Protein AF-A0A645IJJ0-F1 (afdb_monomer)

Mean predicted aligned error: 2.83 Å

pLDDT: mean 95.02, std 2.75, range [82.38, 98.19]

Sequence (6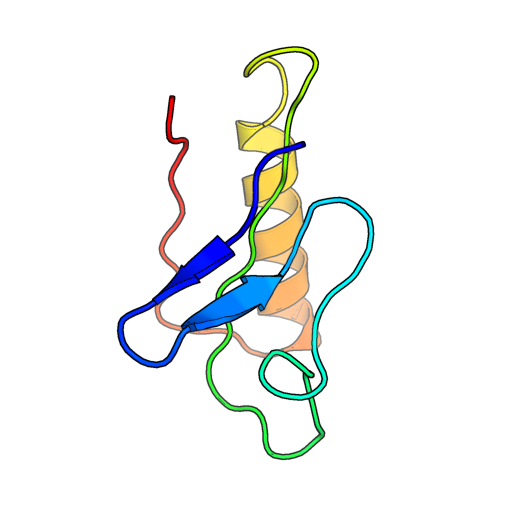9 aa):
MPVLKDAEGYFGSPTSDSKRGMITEDTRRIMMNIFAFGGKEGLEGFLAFAKDLLLQYAQAADLETGIIQ

Foldseek 3Di:
DDFDADPVGTADDPVDGDPVQDDDPPDDDHDDDDDDPPDDPCVVVVLVVVVVCCCVPVVDDDDDDDDDD

Solvent-accessible surface area (backbone atoms only — not comparable to full-atom values): 4880 Å² total; per-residue (Å²): 132,74,71,43,66,62,97,93,42,76,35,35,41,95,88,51,68,38,83,88,64,58,88,55,94,84,61,86,78,87,86,88,83,84,87,61,91,88,50,72,80,66,48,69,58,53,52,50,51,53,50,54,50,35,44,73,76,64,69,56,71,92,86,82,87,86,89,86,133

Structure (mmCIF, N/CA/C/O backbone):
data_AF-A0A645IJJ0-F1
#
_entry.id   AF-A0A645IJJ0-F1
#
loop_
_atom_site.group_PDB
_atom_site.id
_atom_site.type_symbol
_atom_site.label_atom_id
_atom_site.label_alt_id
_atom_site.label_comp_id
_atom_site.label_asym_id
_atom_site.label_entity_id
_atom_site.label_seq_id
_atom_site.pdbx_PDB_ins_code
_atom_site.Cartn_x
_atom_site.Cartn_y
_atom_site.Cartn_z
_atom_site.occupancy
_atom_site.B_iso_or_equiv
_atom_site.auth_seq_id
_atom_site.auth_comp_id
_atom_site.auth_asym_id
_atom_site.auth_atom_id
_atom_site.pdbx_PDB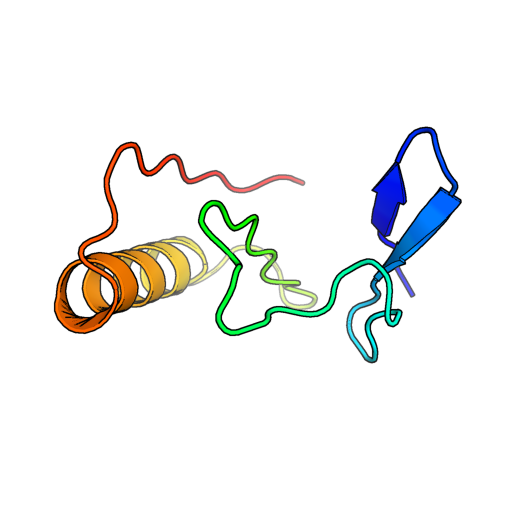_model_num
ATOM 1 N N . MET A 1 1 ? 7.245 3.079 -16.708 1.00 82.38 1 MET A N 1
ATOM 2 C CA . MET A 1 1 ? 6.584 3.245 -15.397 1.00 82.38 1 MET A CA 1
ATOM 3 C C . MET A 1 1 ? 5.805 1.971 -15.113 1.00 82.38 1 MET A C 1
ATOM 5 O O . MET A 1 1 ? 5.127 1.533 -16.039 1.00 82.38 1 MET A O 1
ATOM 9 N N . PRO A 1 2 ? 5.942 1.331 -13.938 1.00 90.50 2 PRO A N 1
ATOM 10 C CA . PRO A 1 2 ? 5.164 0.137 -13.619 1.00 90.50 2 PRO A CA 1
ATOM 11 C C . PRO A 1 2 ? 3.672 0.474 -13.536 1.00 90.50 2 PRO A C 1
ATOM 13 O O . PRO A 1 2 ? 3.296 1.611 -13.248 1.00 90.50 2 PRO A O 1
ATOM 16 N N . VAL A 1 3 ? 2.834 -0.521 -13.807 1.00 94.62 3 VAL A N 1
ATOM 17 C CA . VAL A 1 3 ? 1.374 -0.427 -13.716 1.00 94.62 3 VAL A CA 1
ATOM 18 C C . VAL A 1 3 ? 0.848 -1.611 -12.922 1.00 94.62 3 VAL A C 1
ATOM 20 O O . VAL A 1 3 ? 1.398 -2.709 -13.003 1.00 94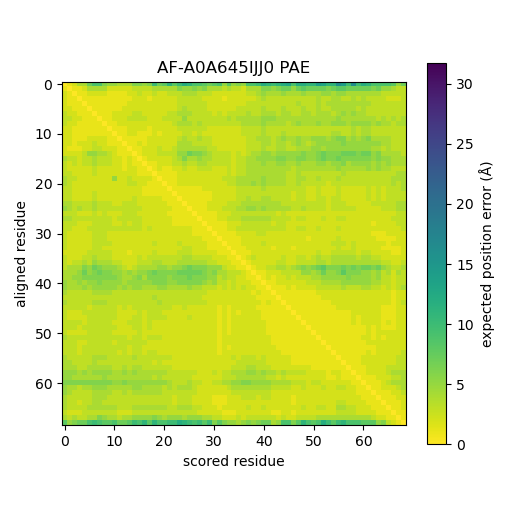.62 3 VAL A O 1
ATOM 23 N N . LEU A 1 4 ? -0.225 -1.384 -12.174 1.00 94.75 4 LEU A N 1
ATOM 24 C CA . LEU A 1 4 ? -0.962 -2.422 -11.472 1.00 94.75 4 LEU A CA 1
ATOM 25 C C . LEU A 1 4 ? -2.126 -2.882 -12.349 1.00 94.75 4 LEU A C 1
ATOM 27 O O . LEU A 1 4 ? -2.895 -2.065 -12.873 1.00 94.75 4 LEU A O 1
ATOM 31 N N . LYS A 1 5 ? -2.227 -4.197 -12.529 1.00 95.56 5 LYS A N 1
ATOM 32 C CA . LYS A 1 5 ? -3.251 -4.853 -13.334 1.00 95.56 5 LYS A CA 1
ATOM 33 C C . LYS A 1 5 ? -3.702 -6.130 -12.639 1.00 95.56 5 LYS A C 1
ATOM 35 O O . LYS A 1 5 ? -2.875 -6.877 -12.126 1.00 95.56 5 LYS A O 1
ATOM 40 N N . ASP A 1 6 ? -4.998 -6.387 -12.693 1.00 95.75 6 ASP A N 1
ATOM 41 C CA . ASP A 1 6 ? -5.610 -7.661 -12.330 1.00 95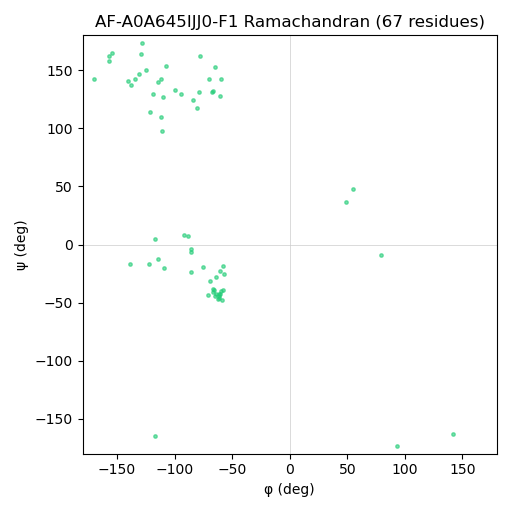.75 6 ASP A CA 1
ATOM 42 C C . ASP A 1 6 ? -6.297 -8.296 -13.558 1.00 95.75 6 ASP A C 1
ATOM 44 O O . ASP A 1 6 ? -6.043 -7.915 -14.708 1.00 95.75 6 ASP A O 1
ATOM 48 N N . ALA A 1 7 ? -7.154 -9.293 -13.327 1.00 97.50 7 ALA A N 1
ATOM 49 C CA . ALA A 1 7 ? -7.900 -9.965 -14.388 1.00 97.50 7 ALA A CA 1
ATOM 50 C C . ALA A 1 7 ? -8.890 -9.041 -15.127 1.00 97.50 7 ALA A C 1
ATOM 52 O O . ALA A 1 7 ? -9.159 -9.271 -16.305 1.00 97.50 7 ALA A O 1
ATOM 53 N N . GLU A 1 8 ? -9.404 -7.993 -14.476 1.00 95.94 8 GLU A N 1
ATOM 54 C CA . GLU A 1 8 ? -10.352 -7.043 -15.074 1.00 95.94 8 GLU A CA 1
ATOM 55 C C . GLU A 1 8 ? -9.647 -5.922 -15.848 1.00 95.94 8 GLU A C 1
ATOM 57 O O . GLU A 1 8 ? -10.225 -5.332 -16.761 1.00 95.94 8 GLU A O 1
ATOM 62 N N . GLY A 1 9 ? -8.387 -5.629 -15.517 1.00 96.38 9 GLY A N 1
ATOM 63 C CA . GLY A 1 9 ? -7.561 -4.692 -16.270 1.00 96.38 9 GLY A CA 1
ATOM 64 C C . GLY A 1 9 ? -6.660 -3.829 -15.399 1.00 96.38 9 GLY A C 1
ATOM 65 O O . GLY A 1 9 ? -6.376 -4.131 -14.243 1.00 96.38 9 GLY A O 1
ATOM 66 N N . TYR A 1 10 ? -6.164 -2.738 -15.979 1.00 95.62 10 TYR A N 1
ATOM 67 C CA . TYR A 1 10 ? -5.312 -1.784 -15.270 1.00 95.62 10 TYR A CA 1
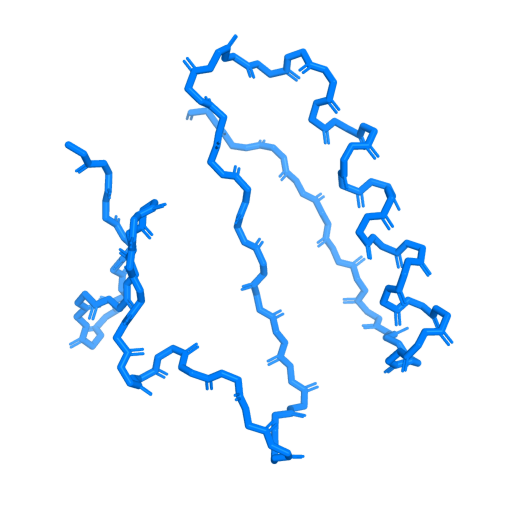ATOM 68 C C . TYR A 1 10 ? -6.119 -1.011 -14.225 1.00 95.62 10 TYR A C 1
ATOM 70 O O . TYR A 1 10 ? -7.275 -0.659 -14.473 1.00 95.62 10 TYR A O 1
ATOM 78 N N . PHE A 1 11 ? -5.523 -0.734 -13.066 1.00 95.88 11 PHE A N 1
ATOM 79 C CA . PHE A 1 11 ? -6.193 0.052 -12.024 1.00 95.88 11 PHE A CA 1
ATOM 80 C C . PHE A 1 11 ? -5.324 1.080 -11.316 1.00 95.88 11 PHE A C 1
ATOM 82 O O . PHE A 1 11 ? -5.895 1.973 -10.691 1.00 95.88 11 PHE A O 1
ATOM 89 N N . GLY A 1 12 ? -3.999 0.993 -11.421 1.00 95.31 12 GLY A N 1
ATOM 90 C CA . GLY A 1 12 ? -3.114 1.874 -10.672 1.00 95.31 12 GLY A CA 1
ATOM 91 C C . GLY A 1 12 ? -1.732 2.021 -11.280 1.00 95.31 12 GLY A C 1
ATOM 92 O O . GLY A 1 12 ? -1.294 1.224 -12.116 1.00 95.31 12 GLY A O 1
ATOM 93 N N . SER A 1 13 ? -1.048 3.071 -10.856 1.00 95.00 13 SER A N 1
ATOM 94 C CA . SER A 1 13 ? 0.327 3.383 -11.222 1.00 95.00 13 SER A CA 1
ATOM 95 C C . SER A 1 13 ? 0.965 4.226 -10.113 1.00 95.00 13 SER A C 1
ATOM 97 O O . SER A 1 13 ? 0.252 4.820 -9.309 1.00 95.00 13 SER A O 1
ATOM 99 N N . PRO A 1 14 ? 2.296 4.370 -10.097 1.00 93.88 14 PRO A N 1
ATOM 100 C CA . PRO A 1 14 ? 2.986 5.220 -9.129 1.00 93.88 14 PRO A CA 1
ATOM 101 C C . PRO A 1 14 ? 2.553 6.693 -9.123 1.00 93.88 14 PRO A C 1
ATOM 103 O O . PRO A 1 14 ? 2.854 7.404 -8.172 1.00 93.88 14 PRO A O 1
ATOM 106 N N . THR A 1 15 ? 1.907 7.177 -10.187 1.00 93.06 15 THR A N 1
ATOM 107 C CA . THR A 1 15 ? 1.538 8.594 -1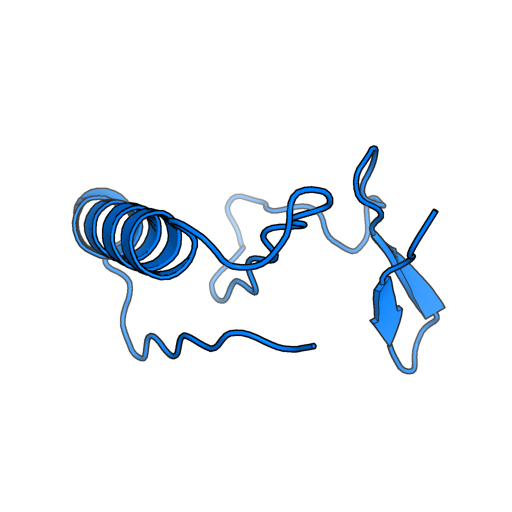0.338 1.00 93.06 15 THR A CA 1
ATOM 108 C C . THR A 1 15 ? 0.034 8.843 -10.340 1.00 93.06 15 THR A C 1
ATOM 110 O O . THR A 1 15 ? -0.382 9.997 -10.304 1.00 93.06 15 THR A O 1
ATOM 113 N N . SER A 1 16 ? -0.789 7.801 -10.458 1.00 92.12 16 SER A N 1
ATOM 114 C CA . SER A 1 16 ? -2.246 7.930 -10.535 1.00 92.12 16 SER A CA 1
ATOM 115 C C . SER A 1 16 ? -2.927 6.571 -10.427 1.00 92.12 16 SER A C 1
ATOM 117 O O . SER A 1 16 ? -2.468 5.599 -11.034 1.00 92.12 16 SER A O 1
ATOM 119 N N . ASP A 1 17 ? -4.069 6.557 -9.743 1.00 94.12 17 ASP A N 1
ATOM 120 C CA . ASP A 1 17 ? -4.994 5.433 -9.690 1.00 94.12 17 ASP A CA 1
ATOM 121 C C . ASP A 1 17 ? -6.274 5.704 -10.486 1.00 94.12 17 ASP A C 1
ATOM 123 O O . ASP A 1 17 ? -6.702 6.843 -10.692 1.00 94.12 17 ASP A O 1
ATOM 127 N N . SER A 1 18 ? -6.902 4.624 -10.944 1.00 95.31 18 SER A N 1
ATOM 128 C CA . SER A 1 18 ? -8.210 4.669 -11.594 1.00 95.31 18 SER A CA 1
ATOM 129 C C . SER A 1 18 ? -9.343 4.822 -10.573 1.00 95.31 18 SER A C 1
ATOM 131 O O . SER A 1 18 ? -9.205 4.457 -9.407 1.00 95.31 18 SER A O 1
ATOM 133 N N . LYS A 1 19 ? -10.533 5.233 -11.037 1.00 96.06 19 LYS A N 1
ATOM 134 C CA . LYS A 1 19 ? -11.752 5.232 -10.203 1.00 96.06 19 LYS A CA 1
ATOM 135 C C . LYS A 1 19 ? -12.094 3.851 -9.631 1.00 96.06 19 LYS A C 1
ATOM 137 O O . LYS A 1 19 ? -12.742 3.782 -8.597 1.00 96.06 19 LYS A O 1
ATOM 142 N N . ARG A 1 20 ? -11.664 2.769 -10.289 1.00 94.50 20 ARG A N 1
ATOM 143 C CA . ARG A 1 20 ? -11.900 1.391 -9.835 1.00 94.50 20 ARG A CA 1
ATOM 144 C C . ARG A 1 20 ? -11.116 1.053 -8.564 1.00 94.50 20 ARG A C 1
ATOM 146 O O . ARG A 1 20 ? -11.602 0.273 -7.761 1.00 94.50 20 ARG A O 1
ATOM 153 N N . GLY A 1 21 ? -9.940 1.654 -8.372 1.00 94.19 21 GLY A N 1
ATOM 154 C CA . GLY A 1 21 ? -9.114 1.488 -7.169 1.00 94.19 21 GLY A CA 1
ATOM 155 C C . GLY A 1 21 ? -9.380 2.527 -6.074 1.00 94.19 21 GLY A C 1
ATOM 156 O O . GLY A 1 21 ? -8.614 2.609 -5.120 1.00 94.19 21 GLY A O 1
ATOM 157 N N . MET A 1 22 ? -10.416 3.359 -6.220 1.00 96.00 22 MET A N 1
ATOM 158 C CA . MET A 1 22 ? -10.711 4.448 -5.290 1.00 96.00 22 MET A CA 1
ATOM 159 C C . MET A 1 22 ? -11.153 3.912 -3.925 1.00 96.00 22 MET A C 1
ATOM 161 O O . MET A 1 22 ? -12.066 3.094 -3.840 1.00 96.00 22 MET A O 1
ATOM 165 N N . ILE A 1 23 ? -10.557 4.442 -2.855 1.00 96.00 23 ILE A N 1
ATOM 166 C CA . ILE A 1 23 ? -11.040 4.237 -1.487 1.00 96.00 23 ILE A CA 1
ATOM 167 C C . ILE A 1 23 ? -12.238 5.158 -1.246 1.00 96.00 23 ILE A C 1
ATOM 169 O O . ILE A 1 23 ? -12.185 6.357 -1.523 1.00 96.00 23 ILE A O 1
ATOM 173 N N . THR A 1 24 ? -13.310 4.591 -0.709 1.00 96.94 24 THR A N 1
ATOM 174 C CA . THR A 1 24 ? -14.562 5.278 -0.360 1.00 96.94 24 THR A CA 1
ATOM 175 C C . THR A 1 24 ? -14.957 4.967 1.083 1.00 96.94 24 THR A C 1
ATOM 177 O O . THR A 1 24 ? -14.375 4.088 1.720 1.00 96.94 24 THR A O 1
ATOM 180 N N . GLU A 1 25 ? -15.996 5.629 1.593 1.00 96.62 25 GLU A N 1
ATOM 181 C CA . GLU A 1 25 ? -16.563 5.345 2.924 1.00 96.62 25 GLU A CA 1
ATOM 182 C C . GLU A 1 25 ? -17.093 3.902 3.064 1.00 96.62 25 GLU A C 1
ATOM 184 O O . GLU A 1 25 ? -17.142 3.345 4.163 1.00 96.62 25 GLU A O 1
ATOM 189 N N . ASP A 1 26 ? -17.417 3.244 1.949 1.00 97.06 26 ASP A N 1
ATOM 190 C CA . ASP A 1 26 ? -17.868 1.848 1.912 1.00 97.06 26 ASP A CA 1
ATOM 191 C C . ASP A 1 26 ? -16.718 0.833 1.863 1.00 97.06 26 ASP A C 1
ATOM 193 O O . ASP A 1 26 ? -16.942 -0.377 1.933 1.00 97.06 26 ASP A O 1
ATOM 197 N N . THR A 1 27 ? -15.468 1.291 1.779 1.00 96.69 27 THR A N 1
ATOM 198 C CA . THR A 1 27 ? -14.310 0.393 1.729 1.00 96.69 27 THR A CA 1
ATOM 199 C C . THR A 1 27 ? -14.151 -0.352 3.056 1.00 96.69 27 THR A C 1
ATOM 201 O O . THR A 1 27 ? -14.219 0.232 4.137 1.00 96.69 27 THR A O 1
ATOM 204 N N . ARG A 1 28 ? -13.969 -1.676 2.983 1.00 95.88 28 ARG A N 1
ATOM 205 C CA . ARG A 1 28 ? -13.775 -2.556 4.157 1.00 95.88 28 ARG A CA 1
ATOM 206 C C . ARG A 1 28 ? -12.472 -3.346 4.123 1.00 95.88 28 ARG A C 1
ATOM 208 O O . ARG A 1 28 ? -12.061 -3.888 5.140 1.00 95.88 28 ARG A O 1
ATOM 215 N N . ARG A 1 29 ? -11.842 -3.440 2.953 1.00 96.12 29 ARG A N 1
ATOM 216 C CA . ARG A 1 29 ? -10.563 -4.117 2.735 1.00 96.12 29 ARG A CA 1
ATOM 217 C C . ARG A 1 29 ? -9.729 -3.247 1.817 1.00 96.12 29 ARG A C 1
ATOM 219 O O . ARG A 1 29 ? -10.256 -2.721 0.841 1.00 96.12 29 ARG A O 1
ATOM 226 N N . ILE A 1 30 ? -8.449 -3.114 2.130 1.00 95.31 30 ILE A N 1
ATOM 227 C CA . ILE A 1 30 ? -7.508 -2.336 1.329 1.00 95.31 30 ILE A CA 1
ATOM 228 C C . ILE A 1 30 ? -6.316 -3.204 0.945 1.00 95.31 30 ILE A C 1
ATOM 230 O O . ILE A 1 30 ? -5.923 -4.101 1.687 1.00 95.31 30 ILE A O 1
ATOM 234 N N . MET A 1 31 ? -5.727 -2.901 -0.207 1.00 94.69 31 MET A N 1
ATOM 235 C CA . MET A 1 31 ? -4.405 -3.373 -0.601 1.00 94.69 31 MET A CA 1
ATOM 236 C C . MET A 1 31 ? -3.551 -2.136 -0.861 1.00 94.69 31 MET A C 1
ATOM 238 O O . MET A 1 31 ? -3.841 -1.360 -1.769 1.00 94.69 31 MET A O 1
ATOM 242 N N . MET A 1 32 ? -2.524 -1.934 -0.039 1.00 95.00 32 MET A N 1
ATOM 243 C CA . MET A 1 32 ? -1.621 -0.792 -0.147 1.00 95.00 32 MET A CA 1
ATOM 244 C C . MET A 1 32 ? -0.335 -1.215 -0.853 1.00 95.00 32 MET A C 1
ATOM 246 O O . MET A 1 32 ? 0.267 -2.222 -0.492 1.00 95.00 32 MET A O 1
ATOM 250 N N . ASN A 1 33 ? 0.102 -0.421 -1.830 1.00 94.31 33 ASN A N 1
ATOM 251 C CA . ASN A 1 33 ? 1.359 -0.632 -2.542 1.00 94.31 33 ASN A CA 1
ATOM 252 C C . ASN A 1 33 ? 2.275 0.577 -2.327 1.00 94.31 33 ASN A C 1
ATOM 254 O O . ASN A 1 33 ? 1.858 1.712 -2.548 1.00 94.31 33 ASN A O 1
ATOM 258 N N . ILE A 1 34 ? 3.526 0.334 -1.933 1.00 93.56 34 ILE A N 1
ATOM 259 C CA . ILE A 1 34 ? 4.563 1.366 -1.815 1.00 93.56 34 ILE A CA 1
ATOM 260 C C . ILE A 1 34 ? 5.604 1.099 -2.902 1.00 93.56 34 ILE A C 1
ATOM 262 O O . ILE A 1 34 ? 6.345 0.120 -2.840 1.00 93.56 34 ILE A O 1
ATOM 266 N N . PHE A 1 35 ? 5.656 1.960 -3.918 1.00 93.19 35 PHE A N 1
ATOM 267 C CA . PHE A 1 35 ? 6.642 1.846 -4.993 1.00 93.19 35 PHE A CA 1
ATOM 268 C C . PHE A 1 35 ? 7.983 2.437 -4.548 1.00 93.19 35 PHE A C 1
ATOM 270 O O . PHE A 1 35 ? 8.080 3.640 -4.311 1.00 93.19 35 PHE A O 1
ATOM 277 N N . ALA A 1 36 ? 9.033 1.616 -4.491 1.00 93.25 36 ALA A N 1
ATOM 278 C CA . ALA A 1 36 ? 10.382 2.069 -4.157 1.00 93.25 36 ALA A CA 1
ATOM 279 C C . ALA A 1 36 ? 11.327 1.987 -5.360 1.00 93.25 36 ALA A C 1
ATOM 281 O O . ALA A 1 36 ? 11.914 0.950 -5.657 1.00 93.25 36 ALA A O 1
ATOM 282 N N . PHE A 1 37 ? 11.514 3.118 -6.039 1.00 91.38 37 PHE A N 1
ATOM 283 C CA . PHE A 1 37 ? 12.460 3.224 -7.157 1.00 91.38 37 PHE A CA 1
ATOM 284 C C . PHE A 1 37 ? 13.928 3.281 -6.708 1.00 91.38 37 PHE A C 1
ATOM 286 O O . PHE A 1 37 ? 14.818 3.012 -7.507 1.00 91.38 37 PHE A O 1
ATOM 293 N N . GLY A 1 38 ? 14.178 3.622 -5.438 1.00 90.56 38 GLY A N 1
ATOM 294 C CA . GLY A 1 38 ? 15.514 3.705 -4.835 1.00 90.56 38 GLY A CA 1
ATOM 295 C C . GLY A 1 38 ? 16.024 2.397 -4.220 1.00 90.56 38 GLY A C 1
ATOM 296 O O . GLY A 1 38 ? 17.061 2.404 -3.568 1.00 90.56 38 GLY A O 1
ATOM 297 N N . GLY A 1 39 ? 15.311 1.282 -4.405 1.00 91.00 39 GLY A N 1
ATOM 298 C CA . GLY A 1 39 ? 15.630 -0.000 -3.777 1.00 91.00 39 GLY A CA 1
ATOM 299 C C . GLY A 1 39 ? 14.892 -0.230 -2.457 1.00 91.00 39 GLY A C 1
ATOM 300 O O . GLY A 1 39 ? 13.991 0.514 -2.086 1.00 91.00 39 GLY A O 1
ATOM 301 N N . LYS A 1 40 ? 15.248 -1.314 -1.761 1.00 93.19 40 LYS A N 1
ATOM 302 C CA . LYS A 1 40 ? 14.489 -1.828 -0.606 1.00 93.19 40 LYS A CA 1
ATOM 303 C C . LYS A 1 40 ? 14.837 -1.197 0.745 1.00 93.19 40 LYS A C 1
ATOM 305 O O . LYS A 1 40 ? 14.210 -1.529 1.747 1.00 93.19 40 LYS A O 1
ATOM 310 N N . GLU A 1 41 ? 15.862 -0.353 0.795 1.00 94.69 41 GLU A N 1
ATOM 311 C CA . GLU A 1 41 ? 16.328 0.245 2.045 1.00 94.69 41 GLU A CA 1
ATOM 312 C C . GLU A 1 41 ? 15.212 1.088 2.685 1.00 94.69 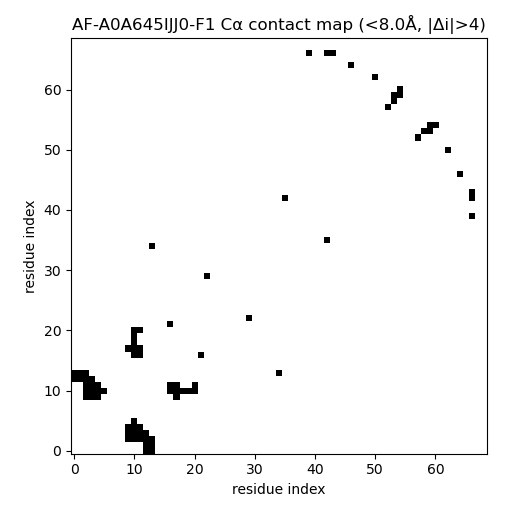41 GLU A C 1
ATOM 314 O O . GLU A 1 41 ? 14.581 1.911 2.026 1.00 94.69 41 GLU A O 1
ATOM 319 N N . GLY A 1 42 ? 14.917 0.832 3.962 1.00 93.62 42 GLY A N 1
ATOM 320 C CA . GLY A 1 42 ? 13.872 1.534 4.714 1.00 93.62 42 GLY A CA 1
ATOM 321 C C . GLY A 1 42 ? 12.427 1.078 4.459 1.00 93.62 42 GLY A C 1
ATOM 322 O O . GLY A 1 42 ? 11.544 1.474 5.220 1.00 93.62 42 GLY A O 1
ATOM 323 N N . LEU A 1 43 ? 12.160 0.213 3.468 1.00 95.69 43 LEU A N 1
ATOM 324 C CA . LEU A 1 43 ? 10.794 -0.248 3.161 1.00 95.69 43 LEU A CA 1
ATOM 325 C C . LEU A 1 43 ? 10.105 -0.935 4.341 1.00 95.69 43 LEU A C 1
ATOM 327 O O . LEU A 1 43 ? 8.922 -0.707 4.570 1.00 95.69 43 LEU A O 1
ATOM 331 N N . GLU A 1 44 ? 10.840 -1.733 5.111 1.00 95.88 44 GLU A N 1
ATOM 332 C CA . GLU A 1 44 ? 10.307 -2.399 6.306 1.00 95.88 44 GLU A CA 1
ATOM 333 C C . GLU A 1 44 ? 9.787 -1.382 7.333 1.00 95.88 44 GLU A C 1
ATOM 335 O O . GLU A 1 44 ? 8.711 -1.572 7.898 1.00 95.88 44 GLU A O 1
ATOM 340 N N . GLY A 1 45 ? 10.498 -0.263 7.514 1.00 97.06 45 GLY A N 1
ATOM 341 C CA . GLY A 1 45 ? 10.076 0.827 8.392 1.00 97.06 45 GLY A CA 1
ATOM 342 C C . GLY A 1 45 ? 8.817 1.531 7.888 1.00 97.06 45 GLY A C 1
ATOM 343 O O . GLY A 1 45 ? 7.913 1.806 8.674 1.00 97.06 45 GLY A O 1
ATOM 344 N N . PHE A 1 46 ? 8.709 1.766 6.577 1.00 96.44 46 PHE A N 1
ATOM 345 C CA . PHE A 1 46 ? 7.493 2.335 5.985 1.00 96.44 46 PHE A CA 1
ATOM 346 C C . PHE A 1 46 ? 6.287 1.395 6.104 1.00 96.44 46 PHE A C 1
ATOM 348 O O . PHE A 1 46 ? 5.186 1.858 6.401 1.00 96.44 46 PHE A O 1
ATOM 355 N N . LEU A 1 47 ? 6.486 0.084 5.928 1.00 97.00 47 LEU A N 1
ATOM 356 C CA . LEU A 1 47 ? 5.437 -0.920 6.121 1.00 97.00 47 LEU A CA 1
ATOM 357 C C . LEU A 1 47 ? 4.973 -0.979 7.582 1.00 97.00 47 LEU A C 1
ATOM 359 O O . LEU A 1 47 ? 3.768 -1.000 7.834 1.00 97.00 47 LEU A O 1
ATOM 363 N N . ALA A 1 48 ? 5.907 -0.960 8.539 1.00 97.50 48 ALA A N 1
ATOM 364 C CA . ALA A 1 48 ? 5.581 -0.913 9.963 1.00 97.50 48 ALA A CA 1
ATOM 365 C C . ALA A 1 48 ? 4.799 0.360 10.318 1.00 97.50 48 ALA A C 1
ATOM 367 O O . ALA A 1 48 ? 3.746 0.284 10.944 1.00 97.50 48 ALA A O 1
ATOM 368 N N . PHE A 1 49 ? 5.248 1.516 9.827 1.00 97.88 49 PHE A N 1
ATOM 369 C CA . PHE A 1 49 ? 4.568 2.786 10.061 1.00 97.88 49 PHE A CA 1
ATOM 370 C C . PHE A 1 49 ? 3.144 2.807 9.484 1.00 97.88 49 PHE A C 1
ATOM 372 O O . PHE A 1 49 ? 2.203 3.215 10.164 1.00 97.88 49 PHE A O 1
ATOM 379 N N . ALA A 1 50 ? 2.953 2.318 8.255 1.00 97.38 50 ALA A N 1
ATOM 380 C CA . ALA A 1 50 ? 1.624 2.206 7.655 1.00 97.38 50 ALA A CA 1
ATOM 381 C C . ALA A 1 50 ? 0.709 1.273 8.464 1.00 97.38 50 ALA A C 1
ATOM 383 O O . ALA A 1 50 ? -0.456 1.600 8.700 1.00 97.38 50 ALA A O 1
ATOM 384 N N . LYS A 1 51 ? 1.240 0.135 8.927 1.00 97.19 51 LYS A N 1
ATOM 385 C CA . LYS A 1 51 ? 0.515 -0.803 9.789 1.00 97.19 51 LYS A CA 1
ATOM 386 C C . LYS A 1 51 ? 0.060 -0.139 11.088 1.00 97.19 51 LYS A C 1
ATOM 388 O O . LYS A 1 51 ? -1.114 -0.263 11.430 1.00 97.19 51 LYS A O 1
ATOM 393 N N . ASP A 1 52 ? 0.942 0.582 11.774 1.00 98.00 5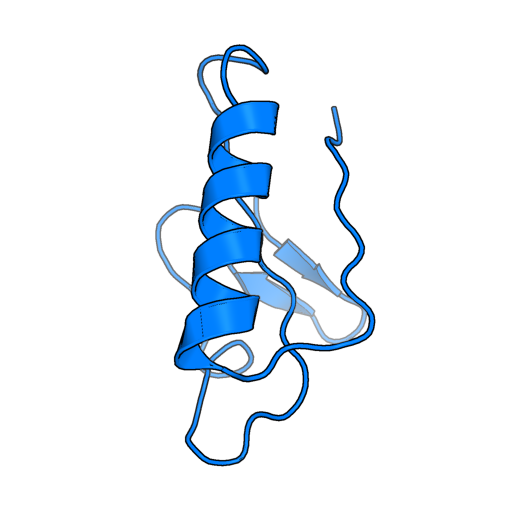2 ASP A N 1
ATOM 394 C CA . ASP A 1 52 ? 0.616 1.251 13.039 1.00 98.00 52 ASP A CA 1
ATOM 395 C C . ASP A 1 52 ? -0.504 2.285 12.859 1.00 98.00 52 ASP A C 1
ATOM 397 O O . ASP A 1 52 ? -1.459 2.313 13.638 1.00 98.00 52 ASP A O 1
ATOM 401 N N . LEU A 1 53 ? -0.455 3.072 11.780 1.00 98.19 53 LEU A N 1
ATOM 402 C CA . LEU A 1 53 ? -1.514 4.030 11.454 1.00 98.19 53 LEU A CA 1
ATOM 403 C C . LEU A 1 53 ? -2.853 3.341 11.156 1.00 98.19 53 LEU A C 1
ATOM 405 O O . LEU A 1 53 ? -3.897 3.793 11.625 1.00 98.19 53 LEU A O 1
ATOM 409 N N . LEU A 1 54 ? -2.848 2.242 10.399 1.00 97.12 54 LEU A N 1
ATOM 410 C CA . LEU A 1 54 ? -4.069 1.493 10.083 1.00 97.12 54 LEU A CA 1
ATOM 411 C C . LEU A 1 54 ? -4.678 0.835 11.327 1.00 97.12 54 LEU A C 1
ATOM 413 O O . LEU A 1 54 ? -5.899 0.846 11.495 1.00 97.12 54 LEU A O 1
ATOM 417 N N . LEU A 1 55 ? -3.844 0.310 12.226 1.00 97.12 55 LEU A N 1
ATOM 418 C CA . LEU A 1 55 ? -4.290 -0.207 13.519 1.00 97.12 55 LEU A CA 1
ATOM 419 C C . LEU A 1 55 ? -4.928 0.903 14.364 1.00 97.12 55 LEU A C 1
ATOM 421 O O . LEU A 1 55 ? -6.016 0.715 14.906 1.00 97.12 55 LEU A O 1
ATOM 425 N N . GLN A 1 56 ? -4.278 2.066 14.440 1.00 98.00 56 GLN A N 1
ATOM 426 C CA . GLN A 1 56 ? -4.717 3.175 15.283 1.00 98.00 56 GLN A CA 1
ATOM 427 C C . GLN A 1 56 ? -5.992 3.855 14.773 1.00 98.00 56 GLN A C 1
ATOM 429 O O . GLN A 1 56 ? -6.875 4.175 15.569 1.00 98.00 56 GLN A O 1
ATOM 434 N N . TYR A 1 57 ? -6.085 4.105 13.467 1.00 97.31 57 TYR A N 1
ATOM 435 C CA . TYR A 1 57 ? -7.115 4.983 12.904 1.00 97.31 57 TYR A CA 1
ATOM 436 C C . TYR A 1 57 ? -8.192 4.255 12.103 1.00 97.31 57 TYR A C 1
ATOM 438 O O . TYR A 1 57 ? -9.273 4.807 11.918 1.00 97.31 57 TYR A O 1
ATOM 446 N N . ALA A 1 58 ? -7.923 3.034 11.639 1.00 95.69 58 ALA A N 1
ATOM 447 C CA . ALA A 1 58 ? -8.863 2.260 10.828 1.00 95.69 58 ALA A CA 1
ATOM 448 C C . ALA A 1 58 ? -9.310 0.954 11.502 1.00 95.69 58 ALA A C 1
ATOM 450 O O . ALA A 1 58 ? -10.016 0.169 10.873 1.00 95.69 58 ALA A O 1
ATOM 451 N N . GLN A 1 59 ? -8.900 0.714 12.758 1.00 96.00 59 GLN A N 1
ATOM 452 C CA . GLN A 1 59 ? -9.170 -0.529 13.494 1.00 96.00 59 GLN A CA 1
ATOM 453 C C . GLN A 1 59 ? -8.824 -1.772 12.661 1.00 96.00 59 GLN A C 1
ATOM 455 O O . GLN A 1 59 ? -9.550 -2.768 12.680 1.00 96.00 59 GLN A O 1
ATOM 460 N N . ALA A 1 60 ? -7.750 -1.684 11.870 1.00 96.12 60 ALA A N 1
ATOM 461 C CA . ALA A 1 60 ? -7.414 -2.725 10.917 1.00 96.12 60 ALA A CA 1
ATOM 462 C C . ALA A 1 60 ? -7.175 -4.067 11.627 1.00 96.12 60 ALA A C 1
ATOM 464 O O . ALA A 1 60 ? -6.580 -4.132 12.701 1.00 96.12 60 ALA A O 1
ATOM 465 N N . ALA A 1 61 ? -7.619 -5.144 10.994 1.00 95.50 61 ALA A N 1
ATOM 466 C CA . ALA A 1 61 ? -7.378 -6.518 11.413 1.00 95.50 61 ALA A CA 1
ATOM 467 C C . ALA A 1 61 ? -6.835 -7.311 10.217 1.00 95.50 61 ALA A C 1
ATOM 469 O O . ALA A 1 61 ? -6.927 -6.846 9.081 1.00 95.50 61 ALA A O 1
ATOM 470 N N . ASP A 1 62 ? -6.257 -8.485 10.480 1.00 96.44 62 ASP A N 1
ATOM 471 C CA . ASP A 1 62 ? -5.764 -9.404 9.443 1.00 96.44 62 ASP A CA 1
ATOM 472 C C . ASP A 1 62 ? -4.760 -8.752 8.468 1.00 96.44 62 ASP A C 1
ATOM 474 O O . ASP A 1 62 ? -4.881 -8.850 7.248 1.00 96.44 62 ASP A O 1
ATOM 478 N N . LEU A 1 63 ? -3.768 -8.036 9.016 1.00 95.94 63 LEU A N 1
ATOM 479 C CA . LEU A 1 63 ? -2.758 -7.343 8.214 1.00 95.94 63 LEU A CA 1
ATOM 480 C C . LEU A 1 63 ? -1.615 -8.275 7.810 1.00 95.94 63 LEU A C 1
ATOM 482 O O . LEU A 1 63 ? -0.891 -8.794 8.663 1.00 95.94 63 LEU A O 1
ATOM 486 N N . GLU A 1 64 ? -1.381 -8.360 6.505 1.00 96.56 64 GLU A N 1
ATOM 487 C CA . GLU A 1 64 ? -0.209 -8.991 5.905 1.00 96.56 64 GLU A CA 1
ATOM 488 C C . GLU A 1 64 ? 0.642 -7.937 5.191 1.00 96.56 64 GLU A C 1
ATOM 490 O O . GLU A 1 64 ? 0.128 -7.026 4.540 1.00 96.56 64 GLU A O 1
AT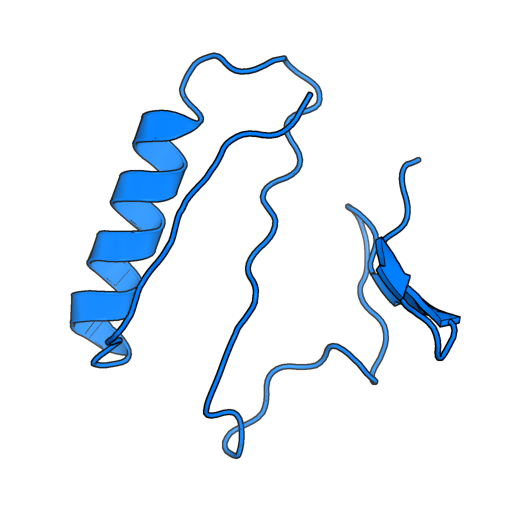OM 495 N N . THR A 1 65 ? 1.964 -8.049 5.319 1.00 96.31 65 THR A N 1
ATOM 496 C CA . THR A 1 65 ? 2.924 -7.139 4.684 1.00 96.31 65 THR A CA 1
ATOM 497 C C . THR A 1 65 ? 4.046 -7.938 4.042 1.00 96.31 65 THR A C 1
ATOM 499 O O . THR A 1 65 ? 4.517 -8.911 4.628 1.00 96.31 65 THR A O 1
ATOM 502 N N . GLY A 1 66 ? 4.530 -7.492 2.885 1.00 95.69 66 GLY A N 1
ATOM 503 C CA . GLY A 1 66 ? 5.653 -8.120 2.198 1.00 95.69 66 GLY A CA 1
ATOM 504 C C . GLY A 1 66 ? 6.364 -7.154 1.258 1.00 95.69 66 GLY A C 1
ATOM 505 O O . GLY A 1 66 ? 5.791 -6.155 0.827 1.00 95.69 66 GLY A O 1
ATOM 506 N N . ILE A 1 67 ? 7.624 -7.462 0.948 1.00 95.31 67 ILE A N 1
ATOM 507 C CA . ILE A 1 67 ? 8.432 -6.744 -0.043 1.00 95.31 67 ILE A CA 1
ATOM 508 C C . ILE A 1 67 ? 8.615 -7.667 -1.246 1.00 95.31 67 ILE A C 1
ATOM 510 O O . ILE A 1 67 ? 9.058 -8.804 -1.090 1.00 95.31 67 ILE A O 1
ATOM 514 N N . ILE A 1 68 ? 8.283 -7.167 -2.436 1.00 92.12 68 ILE A N 1
ATOM 515 C CA . ILE A 1 68 ? 8.405 -7.885 -3.711 1.00 92.12 68 ILE A CA 1
ATOM 516 C C . ILE A 1 68 ? 9.501 -7.217 -4.551 1.00 92.12 68 ILE A C 1
ATOM 518 O O . ILE A 1 68 ? 9.638 -5.991 -4.510 1.00 92.12 68 ILE A O 1
ATOM 522 N N . GLN A 1 69 ? 10.285 -8.018 -5.281 1.00 83.31 69 GLN A N 1
ATOM 523 C CA . GLN A 1 69 ? 11.376 -7.569 -6.157 1.00 83.31 69 GLN A CA 1
ATOM 524 C C . GLN A 1 69 ? 11.124 -7.959 -7.610 1.00 83.31 69 GLN A C 1
ATOM 526 O O . GLN A 1 69 ? 10.615 -9.080 -7.830 1.00 83.31 69 GLN A O 1
#

Radius of gyration: 13.3 Å; Cα contacts (8 Å, |Δi|>4): 40; chains: 1; bounding box: 34×19×32 Å

Organism: NCBI:txid1076179

Secondary structure (DSSP, 8-state):
---EE-SS-EEEETTEE-GGG---TT----------TT-STTHHHHHHHHHHHHHHHH---S-------